Protein AF-A0A2S6SF44-F1 (afdb_monomer)

Structure (mmCIF, N/CA/C/O backbone):
data_AF-A0A2S6SF44-F1
#
_entry.id   AF-A0A2S6SF44-F1
#
loop_
_atom_site.group_PDB
_atom_site.id
_atom_site.type_symbol
_atom_site.label_atom_id
_atom_site.label_alt_id
_atom_site.label_comp_id
_atom_site.label_asym_id
_atom_site.label_entity_id
_atom_site.label_seq_id
_atom_site.pdbx_PDB_ins_code
_atom_site.Cartn_x
_atom_site.Cartn_y
_atom_site.Cartn_z
_atom_site.occupancy
_atom_site.B_iso_or_equiv
_atom_site.auth_seq_id
_atom_site.auth_comp_id
_atom_site.auth_asym_id
_atom_site.auth_atom_id
_atom_site.pdbx_PDB_model_num
ATOM 1 N N . MET A 1 1 ? 5.503 7.204 8.544 1.00 53.31 1 MET A N 1
ATOM 2 C CA . MET A 1 1 ? 5.123 7.909 9.794 1.00 53.31 1 MET A CA 1
ATOM 3 C C . MET A 1 1 ? 3.712 7.472 10.180 1.00 53.31 1 MET A C 1
ATOM 5 O O . MET A 1 1 ? 2.909 7.302 9.273 1.00 53.31 1 MET A O 1
ATOM 9 N N . LYS A 1 2 ? 3.410 7.221 11.462 1.00 55.62 2 LYS A N 1
ATOM 10 C CA . LYS A 1 2 ? 2.060 6.825 11.919 1.00 55.62 2 LYS A CA 1
ATOM 11 C C . LYS A 1 2 ? 1.363 8.058 12.495 1.00 55.62 2 LYS A C 1
ATOM 13 O O . LYS A 1 2 ? 1.960 8.740 13.320 1.00 55.62 2 LYS A O 1
ATOM 18 N N . LYS A 1 3 ? 0.143 8.366 12.055 1.00 64.38 3 LYS A N 1
ATOM 19 C CA . LYS A 1 3 ? -0.674 9.453 12.622 1.00 64.38 3 LYS A CA 1
ATOM 20 C C . LYS A 1 3 ? -2.094 8.945 12.849 1.00 64.38 3 LYS A C 1
ATOM 22 O O . LYS A 1 3 ? -2.659 8.302 11.965 1.00 64.38 3 LYS A O 1
ATOM 27 N N . ILE A 1 4 ? -2.650 9.245 14.019 1.00 62.56 4 ILE A N 1
ATOM 28 C CA . ILE A 1 4 ? -4.066 9.040 14.328 1.00 62.56 4 ILE A CA 1
ATOM 29 C C . ILE A 1 4 ? -4.743 10.401 14.189 1.00 62.56 4 ILE A C 1
ATOM 31 O O . ILE A 1 4 ? -4.295 11.379 14.783 1.00 62.56 4 ILE A O 1
ATOM 35 N N . LYS A 1 5 ? -5.798 10.485 13.380 1.00 67.81 5 LYS A N 1
ATOM 36 C CA . LYS A 1 5 ? -6.628 11.692 13.258 1.00 67.81 5 LYS A CA 1
ATOM 37 C C . LYS A 1 5 ? -8.085 11.253 13.229 1.00 67.81 5 LYS A C 1
ATOM 39 O O . LYS A 1 5 ? -8.438 10.490 12.338 1.00 67.81 5 LYS A O 1
ATOM 44 N N . LYS A 1 6 ? -8.908 11.717 14.181 1.00 67.56 6 LYS A N 1
ATOM 45 C CA . LYS A 1 6 ? -10.371 11.493 14.210 1.00 67.56 6 LYS A CA 1
ATOM 46 C C . LYS A 1 6 ? -10.765 10.038 13.876 1.00 67.56 6 LYS A C 1
ATOM 48 O O . LYS A 1 6 ? -11.356 9.786 12.830 1.00 67.56 6 LYS A O 1
ATOM 53 N N . ASN A 1 7 ? -10.349 9.074 14.699 1.00 84.50 7 ASN A N 1
ATOM 54 C CA . ASN A 1 7 ? -10.650 7.642 14.515 1.00 84.50 7 ASN A CA 1
ATOM 55 C C . ASN A 1 7 ? -10.167 7.036 13.183 1.00 84.50 7 ASN A C 1
ATOM 57 O O . ASN A 1 7 ? -10.707 6.047 12.694 1.00 84.50 7 ASN A O 1
ATOM 61 N N . THR A 1 8 ? -9.138 7.621 12.572 1.00 88.81 8 THR A N 1
ATOM 62 C CA . THR A 1 8 ? -8.494 7.068 11.381 1.00 88.81 8 THR A CA 1
ATOM 63 C C . THR A 1 8 ? -7.023 6.817 11.667 1.00 88.81 8 THR A C 1
ATOM 65 O O . THR A 1 8 ? -6.285 7.733 12.040 1.00 88.81 8 THR A O 1
ATOM 68 N N . ILE A 1 9 ? -6.593 5.574 11.465 1.00 90.81 9 ILE A N 1
ATOM 69 C CA . ILE A 1 9 ? -5.193 5.163 11.498 1.00 90.81 9 ILE A CA 1
ATOM 70 C C . ILE A 1 9 ? -4.634 5.343 10.092 1.00 90.81 9 ILE A C 1
ATOM 72 O O . ILE A 1 9 ? -5.160 4.776 9.134 1.00 90.81 9 ILE A O 1
ATOM 76 N N . ILE A 1 10 ? -3.559 6.118 9.969 1.00 92.94 10 ILE A N 1
ATOM 77 C CA . ILE A 1 10 ? -2.858 6.315 8.701 1.00 92.94 10 ILE A CA 1
ATOM 78 C C . ILE A 1 10 ? -1.479 5.671 8.801 1.00 92.94 10 ILE A C 1
ATOM 80 O O . ILE A 1 10 ? -0.677 6.019 9.675 1.00 92.94 10 ILE A O 1
ATOM 84 N N . ILE A 1 11 ? -1.210 4.738 7.890 1.00 93.56 11 ILE A N 1
ATOM 85 C CA . ILE A 1 11 ? 0.070 4.046 7.759 1.00 93.56 11 ILE A CA 1
ATOM 86 C C . ILE A 1 11 ? 0.609 4.314 6.367 1.00 93.56 11 ILE A C 1
ATOM 88 O O . ILE A 1 11 ? -0.078 4.141 5.366 1.00 93.56 11 ILE A O 1
ATOM 92 N N . GLU A 1 12 ? 1.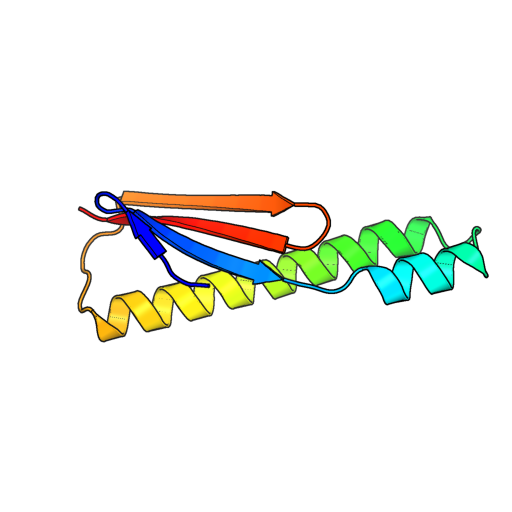861 4.744 6.314 1.00 93.62 12 GLU A N 1
ATOM 93 C CA . GLU A 1 12 ? 2.557 4.998 5.063 1.00 93.62 12 GLU A CA 1
ATOM 94 C C . GLU A 1 12 ? 3.802 4.126 4.983 1.00 93.62 12 GLU A C 1
ATOM 96 O O . GLU A 1 12 ? 4.544 3.991 5.968 1.00 93.62 12 GLU A O 1
ATOM 101 N N . ASN A 1 13 ? 4.047 3.590 3.792 1.00 94.62 13 ASN A N 1
ATOM 102 C CA . ASN A 1 13 ? 5.280 2.910 3.451 1.00 94.62 13 ASN A CA 1
ATOM 103 C C . ASN A 1 13 ? 5.870 3.520 2.177 1.00 94.62 13 ASN A C 1
ATOM 105 O O . ASN A 1 13 ? 5.187 3.636 1.161 1.00 94.62 13 ASN A O 1
ATOM 109 N N . LEU A 1 14 ? 7.120 3.966 2.272 1.00 90.88 14 LEU A N 1
ATOM 110 C CA . LEU A 1 14 ? 7.877 4.549 1.168 1.00 90.88 14 LEU A CA 1
ATOM 111 C C . LEU A 1 14 ? 8.682 3.439 0.500 1.00 90.88 14 LEU A C 1
ATOM 113 O O . LEU A 1 14 ? 9.245 2.595 1.193 1.00 90.88 14 LEU A O 1
ATOM 117 N N . PHE A 1 15 ? 8.781 3.484 -0.822 1.00 86.88 15 PHE A N 1
ATOM 118 C CA . PHE A 1 15 ? 9.677 2.619 -1.580 1.00 86.88 15 PHE A CA 1
ATOM 119 C C . PHE A 1 15 ? 10.411 3.445 -2.638 1.00 86.88 15 PHE A C 1
ATOM 121 O O . PHE A 1 15 ? 9.923 4.473 -3.124 1.00 86.88 15 PHE A O 1
ATOM 128 N N . ASN A 1 16 ? 11.637 3.034 -2.951 1.00 82.31 16 ASN A N 1
ATOM 129 C CA . ASN A 1 16 ? 12.526 3.811 -3.798 1.00 82.31 16 ASN A CA 1
ATOM 130 C C . ASN A 1 16 ? 12.389 3.389 -5.264 1.00 82.31 16 ASN A C 1
ATOM 132 O O . ASN A 1 16 ? 12.776 2.291 -5.648 1.00 82.31 16 ASN A O 1
ATOM 136 N N . ASN A 1 17 ? 11.909 4.300 -6.109 1.00 82.81 17 ASN A N 1
ATOM 137 C CA . ASN A 1 17 ? 11.848 4.097 -7.557 1.00 82.81 17 ASN A CA 1
ATOM 138 C C . ASN A 1 17 ? 13.056 4.698 -8.308 1.00 82.81 17 ASN A C 1
ATOM 140 O O . ASN A 1 17 ? 13.108 4.626 -9.535 1.00 82.81 17 ASN A O 1
ATOM 144 N N . LYS A 1 18 ? 14.035 5.295 -7.608 1.00 84.06 18 LYS A N 1
ATOM 145 C CA . LYS A 1 18 ? 15.220 5.904 -8.237 1.00 84.06 18 LYS A CA 1
ATOM 146 C C . LYS A 1 18 ? 16.071 4.870 -8.964 1.00 84.06 18 LYS A C 1
ATOM 148 O O . LYS A 1 18 ? 16.517 5.158 -10.066 1.00 84.06 18 LYS A O 1
ATOM 153 N N . ILE A 1 19 ? 16.245 3.682 -8.381 1.00 82.00 19 ILE A N 1
ATOM 154 C CA . ILE A 1 19 ? 17.044 2.601 -8.977 1.00 82.00 19 ILE A CA 1
ATOM 155 C C . ILE A 1 19 ? 16.460 2.218 -10.336 1.00 82.00 19 ILE A C 1
ATOM 157 O O . ILE A 1 19 ? 17.169 2.236 -11.337 1.00 82.00 19 ILE A O 1
ATOM 161 N N . ILE A 1 20 ? 15.147 1.982 -10.409 1.00 82.56 20 ILE A N 1
ATOM 162 C CA . ILE A 1 20 ? 14.538 1.618 -11.687 1.00 82.56 20 ILE A CA 1
ATOM 163 C C . ILE A 1 20 ? 14.512 2.775 -12.687 1.00 82.56 20 ILE A C 1
ATOM 165 O O . ILE A 1 20 ? 14.724 2.559 -13.875 1.00 82.56 20 ILE A O 1
ATOM 169 N N . ASN A 1 21 ? 14.318 4.017 -12.229 1.00 84.06 21 ASN A N 1
ATOM 170 C CA . ASN A 1 21 ? 14.443 5.189 -13.101 1.00 84.06 21 ASN A CA 1
ATOM 171 C C . ASN A 1 21 ? 15.860 5.313 -13.683 1.00 84.06 21 ASN A C 1
ATOM 173 O O . ASN A 1 21 ? 16.003 5.691 -14.840 1.00 84.06 21 ASN A O 1
ATOM 177 N N . HIS A 1 22 ? 16.889 4.992 -12.897 1.00 86.62 22 HIS A N 1
ATOM 178 C CA . HIS A 1 22 ? 18.277 5.004 -13.344 1.00 86.62 22 HIS A CA 1
ATOM 179 C C . HIS A 1 22 ? 18.545 3.908 -14.382 1.00 86.62 22 HIS A C 1
ATOM 181 O O . HIS A 1 22 ? 19.090 4.202 -15.442 1.00 86.62 22 HIS A O 1
ATOM 187 N N . ILE A 1 23 ? 18.090 2.677 -14.125 1.00 84.38 23 ILE A N 1
ATOM 188 C CA . ILE A 1 23 ? 18.217 1.554 -15.069 1.00 84.38 23 ILE A CA 1
ATOM 189 C C . ILE A 1 23 ? 17.548 1.895 -16.405 1.00 84.38 23 ILE A C 1
ATOM 191 O O . ILE A 1 23 ? 18.166 1.754 -17.452 1.00 84.38 23 ILE A O 1
ATOM 195 N N . LEU A 1 24 ? 16.329 2.432 -16.376 1.00 84.38 24 LEU A N 1
ATOM 196 C CA . LEU A 1 24 ? 15.578 2.776 -17.589 1.00 84.38 24 LEU A CA 1
ATOM 197 C C . LEU A 1 24 ? 16.139 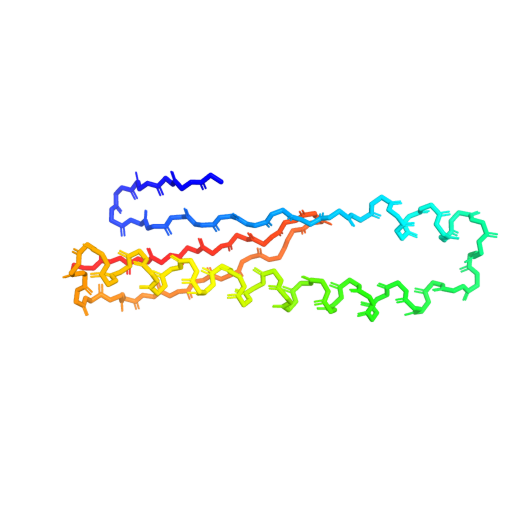3.973 -18.351 1.00 84.38 24 LEU A C 1
ATOM 199 O O . LEU A 1 24 ? 15.865 4.117 -19.536 1.00 84.38 24 LEU A O 1
ATOM 203 N N . LYS A 1 25 ? 16.914 4.838 -17.688 1.00 87.31 25 LYS A N 1
ATOM 204 C CA . LYS A 1 25 ? 17.654 5.898 -18.377 1.00 87.31 25 LYS A CA 1
ATOM 205 C C . LYS A 1 25 ? 18.778 5.312 -19.237 1.00 87.31 25 LYS A C 1
ATOM 207 O O . LYS A 1 25 ? 19.090 5.881 -20.274 1.00 87.31 25 LYS A O 1
ATOM 212 N N . LYS A 1 26 ? 19.384 4.206 -18.792 1.00 90.50 26 LYS A N 1
ATOM 213 C CA . LYS A 1 26 ? 20.467 3.512 -19.500 1.00 90.50 26 LYS A CA 1
ATOM 214 C C . LYS A 1 26 ? 19.947 2.491 -20.522 1.00 90.50 26 LYS A C 1
ATOM 216 O O . LYS A 1 26 ? 20.586 2.317 -21.549 1.00 90.50 26 LYS A O 1
ATOM 221 N N . TYR A 1 27 ? 18.798 1.872 -20.244 1.00 87.81 27 TYR A N 1
ATOM 222 C CA . TYR A 1 27 ? 18.180 0.809 -21.049 1.00 87.81 27 TYR A CA 1
ATOM 223 C C . TYR A 1 27 ? 16.674 1.081 -21.254 1.00 87.81 27 TYR A C 1
ATOM 225 O O . TYR A 1 27 ? 15.828 0.498 -20.559 1.00 87.81 27 TYR A O 1
ATOM 233 N N . PRO A 1 28 ? 16.301 2.032 -22.130 1.00 84.44 28 PRO A N 1
ATOM 234 C CA . PRO A 1 28 ? 14.908 2.441 -22.340 1.00 84.44 28 PRO A CA 1
ATOM 235 C C . PRO A 1 28 ? 13.998 1.321 -22.882 1.00 84.44 28 PRO A C 1
ATOM 237 O O . PRO A 1 28 ? 12.800 1.295 -22.582 1.00 84.44 28 PRO A O 1
ATOM 240 N N . GLU A 1 29 ? 14.552 0.356 -23.615 1.00 86.44 29 GLU A N 1
ATOM 241 C CA . GLU A 1 29 ? 13.873 -0.835 -24.137 1.00 86.44 29 GLU A CA 1
ATOM 242 C C . GLU A 1 29 ? 13.283 -1.728 -23.030 1.00 86.44 29 GLU A C 1
ATOM 244 O O . GLU A 1 29 ? 12.299 -2.435 -23.249 1.00 86.44 29 GLU A O 1
ATOM 249 N N . MET A 1 30 ? 13.792 -1.626 -21.796 1.00 83.50 30 MET A N 1
ATOM 250 C CA . MET A 1 30 ? 13.287 -2.364 -20.631 1.00 83.50 30 MET A CA 1
ATOM 251 C C . MET A 1 30 ? 12.043 -1.725 -19.982 1.00 83.50 30 MET A C 1
ATOM 253 O O . MET A 1 30 ? 11.651 -2.094 -18.868 1.00 83.50 30 MET A O 1
ATOM 257 N N . SER A 1 31 ? 11.391 -0.767 -20.648 1.00 78.38 31 SER A N 1
ATOM 258 C CA . SER A 1 31 ? 10.208 -0.054 -20.139 1.00 78.38 31 SER A CA 1
ATOM 259 C C . SER A 1 31 ? 9.052 -0.976 -19.721 1.00 78.38 31 SER A C 1
ATOM 261 O O . SER A 1 31 ? 8.357 -0.682 -18.745 1.00 78.38 31 SER A O 1
ATOM 263 N N . SER A 1 32 ? 8.883 -2.132 -20.365 1.00 79.31 32 SER A N 1
ATOM 264 C CA . SER A 1 32 ? 7.901 -3.155 -19.976 1.00 79.31 32 SER A CA 1
ATOM 265 C C . SER A 1 32 ? 8.206 -3.777 -18.602 1.00 79.31 32 SER A C 1
ATOM 267 O O . SER A 1 32 ? 7.297 -3.997 -17.793 1.00 79.31 32 SER A O 1
ATOM 269 N N . GLY A 1 33 ? 9.491 -3.967 -18.279 1.00 81.50 33 GLY A N 1
ATOM 270 C CA . GLY A 1 33 ? 9.971 -4.426 -16.973 1.00 81.50 33 GLY A CA 1
ATOM 271 C C . GLY A 1 33 ? 9.677 -3.433 -15.846 1.00 81.50 33 GLY A C 1
ATOM 272 O O . GLY A 1 33 ? 9.422 -3.842 -14.711 1.00 81.50 33 GLY A O 1
ATOM 273 N N . ARG A 1 34 ? 9.592 -2.131 -16.167 1.00 84.06 34 ARG A N 1
ATOM 274 C CA . ARG A 1 34 ? 9.209 -1.075 -15.215 1.00 84.06 34 ARG A CA 1
ATOM 275 C C . ARG A 1 34 ? 7.861 -1.350 -14.569 1.00 84.06 34 ARG A C 1
ATOM 277 O O . ARG A 1 34 ? 7.733 -1.221 -13.354 1.00 84.06 34 ARG A O 1
ATOM 284 N N . LYS A 1 35 ? 6.851 -1.679 -15.381 1.00 84.50 35 LYS A N 1
ATOM 285 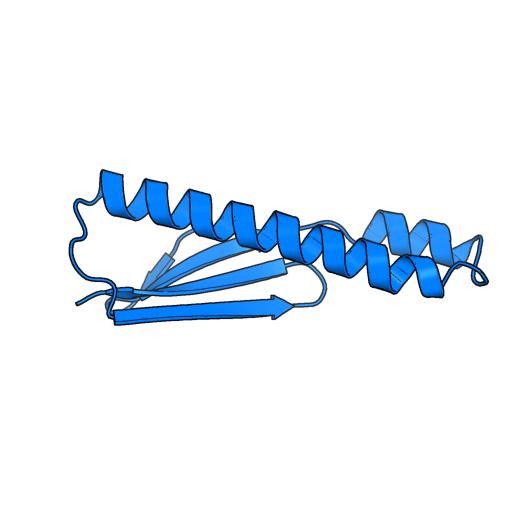C CA . LYS A 1 35 ? 5.476 -1.867 -14.903 1.00 84.50 35 LYS A CA 1
ATOM 286 C C . LYS A 1 35 ? 5.422 -3.023 -13.906 1.00 84.50 35 LYS A C 1
ATOM 288 O O . LYS A 1 35 ? 4.940 -2.829 -12.795 1.00 84.50 35 LYS A O 1
ATOM 293 N N . ARG A 1 36 ? 6.013 -4.166 -14.271 1.00 86.50 36 ARG A N 1
ATOM 294 C CA . ARG A 1 36 ? 6.084 -5.364 -13.417 1.00 86.50 36 ARG A CA 1
ATOM 295 C C . ARG A 1 36 ? 6.836 -5.105 -12.113 1.00 86.50 36 ARG A C 1
ATOM 297 O O . ARG A 1 36 ? 6.365 -5.496 -11.051 1.00 86.50 36 ARG A O 1
ATOM 304 N N . TYR A 1 37 ? 7.978 -4.420 -12.176 1.00 86.25 37 TYR A N 1
ATOM 305 C CA . TYR A 1 37 ? 8.735 -4.067 -10.975 1.00 86.25 37 TYR A CA 1
ATOM 306 C C . TYR A 1 37 ? 7.937 -3.146 -10.051 1.00 86.25 37 TYR A C 1
ATOM 308 O O . TYR A 1 37 ? 7.837 -3.417 -8.861 1.00 86.25 37 TYR A O 1
ATOM 316 N N . LEU A 1 38 ? 7.339 -2.075 -10.587 1.00 86.25 38 LEU A N 1
ATOM 317 C CA . LEU A 1 38 ? 6.546 -1.150 -9.775 1.00 86.25 38 LEU A CA 1
ATOM 318 C C . LEU A 1 38 ? 5.353 -1.856 -9.132 1.00 86.25 38 LEU A C 1
ATOM 320 O O . LEU A 1 38 ? 5.061 -1.603 -7.971 1.00 86.25 38 LEU A O 1
ATOM 324 N N . GLU A 1 39 ? 4.685 -2.748 -9.858 1.00 88.81 39 GLU A N 1
ATOM 325 C CA . GLU A 1 39 ? 3.588 -3.557 -9.328 1.00 88.81 39 GLU A CA 1
ATOM 326 C C . GLU A 1 39 ? 4.046 -4.465 -8.180 1.00 88.81 39 GLU A C 1
ATOM 328 O O . GLU A 1 39 ? 3.403 -4.496 -7.130 1.00 88.81 39 GLU A O 1
ATOM 333 N N . LYS A 1 40 ? 5.213 -5.105 -8.320 1.00 90.31 40 LYS A N 1
ATOM 334 C CA . LYS A 1 40 ? 5.837 -5.885 -7.245 1.00 90.31 40 LYS A CA 1
ATOM 335 C C . LYS A 1 40 ? 6.156 -5.021 -6.020 1.00 90.31 40 LYS A C 1
ATOM 337 O O . LYS A 1 40 ? 5.795 -5.396 -4.908 1.00 90.31 40 LYS A O 1
ATOM 342 N N . GLU A 1 41 ? 6.767 -3.853 -6.214 1.00 90.75 41 GLU A N 1
ATOM 343 C CA . GLU A 1 41 ? 7.063 -2.908 -5.128 1.00 90.75 41 GLU A CA 1
ATOM 344 C C . GLU A 1 41 ? 5.791 -2.413 -4.430 1.00 90.75 41 GLU A C 1
ATOM 346 O O . GLU A 1 41 ? 5.760 -2.288 -3.205 1.00 90.75 41 GLU A O 1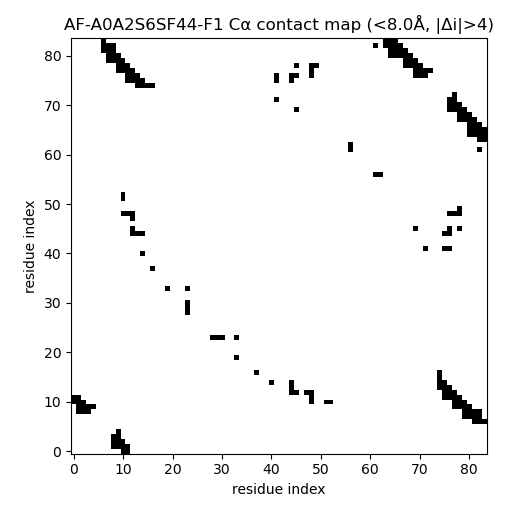
ATOM 351 N N . TYR A 1 42 ? 4.718 -2.160 -5.187 1.00 92.00 42 TYR A N 1
ATOM 352 C CA . TYR A 1 42 ? 3.431 -1.775 -4.615 1.00 92.00 42 TYR A CA 1
ATOM 353 C C . TYR A 1 42 ? 2.839 -2.880 -3.748 1.00 92.00 42 TYR A C 1
ATOM 355 O O . TYR A 1 42 ? 2.408 -2.567 -2.640 1.00 92.00 42 TYR A O 1
ATOM 363 N N . ASN A 1 43 ? 2.847 -4.129 -4.220 1.00 92.81 43 ASN A N 1
ATOM 364 C CA . ASN A 1 43 ? 2.324 -5.272 -3.471 1.00 92.81 43 ASN A CA 1
ATOM 365 C C . ASN A 1 43 ? 3.125 -5.491 -2.177 1.00 92.81 43 ASN A C 1
ATOM 367 O O . ASN A 1 43 ? 2.544 -5.534 -1.098 1.00 92.81 43 ASN A O 1
ATOM 371 N N . ILE A 1 44 ? 4.462 -5.471 -2.251 1.00 93.38 44 ILE A N 1
ATOM 372 C CA . ILE A 1 44 ? 5.330 -5.552 -1.062 1.00 93.38 44 ILE A CA 1
ATOM 373 C C . ILE A 1 44 ? 5.018 -4.413 -0.079 1.00 93.38 44 ILE A C 1
ATOM 375 O O . ILE A 1 44 ? 4.902 -4.609 1.131 1.00 93.38 44 ILE A O 1
ATOM 379 N N . SER A 1 45 ? 4.878 -3.191 -0.589 1.00 93.81 45 SER A N 1
ATOM 380 C CA . SER A 1 45 ? 4.593 -2.015 0.231 1.00 93.81 45 SER A CA 1
ATOM 381 C C . SER A 1 45 ? 3.197 -2.066 0.873 1.00 93.81 45 SER A C 1
ATOM 383 O O . SER A 1 4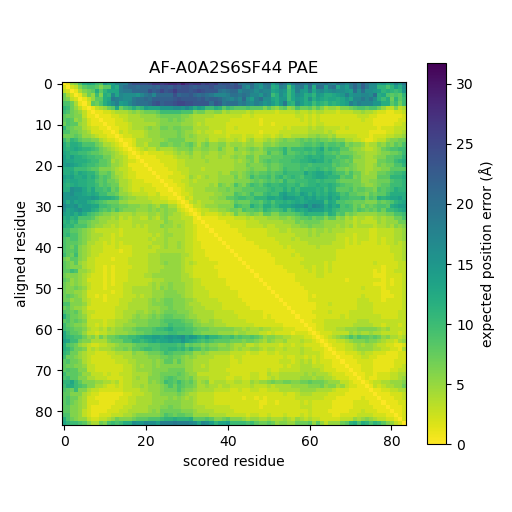5 ? 3.008 -1.583 1.993 1.00 93.81 45 SER A O 1
ATOM 385 N N . GLU A 1 46 ? 2.225 -2.663 0.188 1.00 94.44 46 GLU A N 1
ATOM 386 C CA . GLU A 1 46 ? 0.874 -2.926 0.680 1.00 94.44 46 GLU A CA 1
ATOM 387 C C . GLU A 1 46 ? 0.882 -3.941 1.831 1.00 94.44 46 GLU A C 1
ATOM 389 O O . GLU A 1 46 ? 0.372 -3.629 2.913 1.00 94.44 46 GLU A O 1
ATOM 394 N N . ASP A 1 47 ? 1.578 -5.066 1.661 1.00 95.62 47 ASP A N 1
ATOM 395 C CA . ASP A 1 47 ? 1.758 -6.092 2.695 1.00 95.62 47 ASP A CA 1
ATOM 396 C C . ASP A 1 47 ? 2.426 -5.519 3.952 1.00 95.62 47 ASP A C 1
ATOM 398 O O . ASP A 1 47 ? 1.982 -5.748 5.082 1.00 95.62 47 ASP A O 1
ATOM 402 N N . ILE A 1 48 ? 3.455 -4.683 3.777 1.00 95.38 48 ILE A N 1
ATOM 403 C CA . ILE A 1 48 ? 4.117 -3.989 4.889 1.00 95.38 48 ILE A CA 1
ATOM 404 C C . ILE A 1 48 ? 3.132 -3.070 5.627 1.00 95.38 48 ILE A C 1
ATOM 406 O O . ILE A 1 48 ? 3.147 -3.004 6.862 1.00 95.38 48 ILE A O 1
ATOM 410 N N . CYS A 1 49 ? 2.283 -2.335 4.905 1.00 95.31 49 CYS A N 1
ATOM 411 C CA . CYS A 1 49 ? 1.264 -1.484 5.517 1.00 95.31 49 CYS A CA 1
ATOM 412 C C . CYS A 1 49 ? 0.245 -2.302 6.321 1.00 95.31 49 CYS A C 1
ATOM 414 O O . CYS A 1 49 ? -0.071 -1.919 7.451 1.00 95.31 49 CYS A O 1
ATOM 416 N N . LEU A 1 50 ? -0.230 -3.426 5.780 1.00 95.31 50 LEU A N 1
ATOM 417 C CA . LEU A 1 50 ? -1.170 -4.330 6.450 1.00 95.31 50 LEU A CA 1
ATOM 418 C C . LEU A 1 50 ? -0.553 -4.974 7.696 1.00 95.31 50 LEU A C 1
ATOM 420 O O . LEU A 1 50 ? -1.166 -4.976 8.764 1.00 95.31 50 LEU A O 1
ATOM 424 N N . SER A 1 51 ? 0.699 -5.421 7.614 1.00 96.31 51 SER A N 1
ATOM 425 C CA . SER A 1 51 ? 1.432 -5.974 8.757 1.00 96.31 51 SER A CA 1
ATOM 426 C C . SER A 1 51 ? 1.617 -4.939 9.878 1.00 96.31 51 SER A C 1
ATOM 428 O O . SER A 1 51 ? 1.355 -5.201 11.062 1.00 96.31 51 SER A O 1
ATOM 430 N N . LYS A 1 52 ? 1.971 -3.697 9.513 1.00 94.75 52 LYS A N 1
ATOM 431 C CA . LYS A 1 52 ? 2.057 -2.571 10.458 1.00 94.75 52 LYS A CA 1
ATOM 432 C C . LYS A 1 52 ? 0.698 -2.247 11.083 1.00 94.75 52 LYS A C 1
ATOM 434 O O . LYS A 1 52 ? 0.666 -1.897 12.266 1.00 94.75 52 LYS A O 1
ATOM 439 N N . LEU A 1 53 ? -0.389 -2.350 10.316 1.00 93.75 53 LEU A N 1
ATOM 440 C CA . LEU A 1 53 ? -1.754 -2.147 10.798 1.00 93.75 53 LEU A CA 1
ATOM 441 C C . LEU A 1 53 ? -2.135 -3.220 11.817 1.00 93.75 53 LEU A C 1
ATOM 443 O O . LEU A 1 53 ? -2.511 -2.875 12.933 1.00 93.75 53 LEU A O 1
ATOM 447 N N . SER A 1 54 ? -1.965 -4.495 11.466 1.00 93.81 54 SER A N 1
ATOM 448 C CA . SER A 1 54 ? -2.239 -5.642 12.339 1.00 93.81 54 SER A CA 1
ATOM 449 C C . SER A 1 54 ? -1.494 -5.521 13.671 1.00 93.81 54 SER A C 1
ATOM 451 O O . SER A 1 54 ? -2.093 -5.563 14.749 1.00 93.81 54 SER A O 1
ATOM 453 N N . THR A 1 55 ? -0.193 -5.223 13.607 1.00 94.75 55 THR A N 1
ATOM 454 C CA . THR A 1 55 ? 0.626 -4.994 14.804 1.00 94.75 55 THR A CA 1
ATOM 455 C C . THR A 1 55 ? 0.079 -3.849 15.657 1.00 94.75 55 THR A C 1
ATOM 457 O O . THR A 1 55 ? 0.061 -3.942 16.884 1.00 94.75 55 THR A O 1
ATOM 460 N N . PHE A 1 56 ? -0.355 -2.756 15.027 1.00 91.56 56 PHE A N 1
ATOM 461 C CA . PHE A 1 56 ? -0.898 -1.600 15.731 1.00 91.56 56 PHE A CA 1
ATOM 462 C C . PHE A 1 56 ? -2.243 -1.910 16.401 1.00 91.56 56 PHE A C 1
ATOM 464 O O . PHE A 1 56 ? -2.412 -1.588 17.575 1.00 91.56 56 PHE A O 1
ATOM 471 N N . ILE A 1 57 ? -3.164 -2.566 15.694 1.00 91.38 57 ILE A N 1
ATOM 472 C CA . 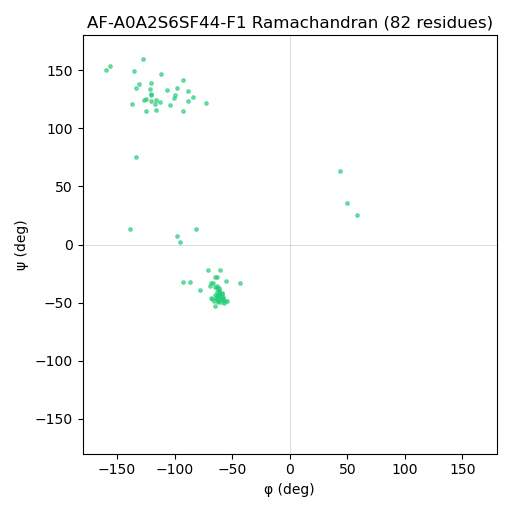ILE A 1 57 ? -4.474 -2.987 16.213 1.00 91.38 57 ILE A CA 1
ATOM 473 C C . ILE A 1 57 ? -4.297 -3.874 17.438 1.00 91.38 57 ILE A C 1
ATOM 475 O O . ILE A 1 57 ? -4.877 -3.588 18.484 1.00 91.38 57 ILE A O 1
ATOM 479 N N . ARG A 1 58 ? -3.439 -4.899 17.330 1.00 92.00 58 ARG A N 1
ATOM 480 C CA . ARG A 1 58 ? -3.160 -5.836 18.421 1.00 92.00 58 ARG A CA 1
ATOM 481 C C . ARG A 1 58 ? -2.614 -5.116 19.651 1.00 92.00 58 ARG A C 1
ATOM 483 O O . ARG A 1 58 ? -3.098 -5.343 20.753 1.00 92.00 58 ARG A O 1
ATOM 490 N N . LYS A 1 59 ? -1.639 -4.217 19.463 1.00 93.25 59 LYS A N 1
ATOM 491 C CA . LYS A 1 59 ? -1.040 -3.445 20.567 1.00 93.25 59 LYS A CA 1
ATOM 492 C C . LYS A 1 59 ? -2.044 -2.525 21.264 1.00 93.25 59 LYS A C 1
ATOM 494 O O . LYS A 1 59 ? -1.963 -2.366 22.473 1.00 93.25 59 LYS A O 1
ATOM 499 N N . ASN A 1 60 ? -2.982 -1.946 20.518 1.00 89.06 60 ASN A N 1
ATOM 500 C CA . ASN A 1 60 ? -3.955 -0.988 21.049 1.00 89.06 60 ASN A CA 1
ATOM 501 C C . ASN A 1 60 ? -5.318 -1.623 21.371 1.00 89.06 60 ASN A C 1
ATOM 503 O O . ASN A 1 60 ? -6.261 -0.898 21.669 1.00 89.06 60 ASN A O 1
ATOM 507 N N . LYS A 1 61 ? -5.437 -2.959 21.296 1.00 90.56 61 LYS A N 1
ATOM 508 C CA . LYS A 1 61 ? -6.678 -3.715 21.544 1.00 90.56 61 LYS A CA 1
ATOM 509 C C . LYS A 1 61 ? -7.893 -3.161 20.778 1.00 90.56 61 LYS A C 1
ATOM 511 O O . LYS A 1 61 ? -9.015 -3.175 21.280 1.00 90.56 61 LYS A O 1
ATOM 516 N N . ILE A 1 62 ? -7.670 -2.671 19.558 1.00 88.56 62 ILE A N 1
ATOM 517 C CA . ILE A 1 62 ? -8.737 -2.131 18.708 1.00 88.56 62 ILE A CA 1
ATOM 518 C C . ILE A 1 62 ? -9.571 -3.305 18.202 1.00 88.56 62 ILE A C 1
ATOM 520 O O . ILE A 1 62 ? -9.039 -4.206 17.561 1.00 88.56 62 ILE A O 1
ATOM 524 N N . LYS A 1 63 ? -10.871 -3.302 18.494 1.00 85.50 63 LYS A N 1
ATOM 525 C CA . LYS A 1 63 ? -11.758 -4.425 18.154 1.00 85.50 63 LYS A CA 1
ATOM 526 C C . LYS A 1 63 ? -12.441 -4.260 16.800 1.00 85.50 63 LYS A C 1
ATOM 528 O O . LYS A 1 63 ? -12.663 -5.248 16.116 1.00 85.50 63 LYS A O 1
ATOM 533 N N . ASN A 1 64 ? -12.727 -3.019 16.402 1.00 88.25 64 ASN A N 1
ATOM 534 C CA . ASN A 1 64 ? -13.564 -2.736 15.242 1.00 88.25 64 ASN A CA 1
ATOM 535 C C . ASN A 1 64 ? -12.855 -1.829 14.237 1.00 88.25 64 ASN A C 1
ATOM 537 O O . ASN A 1 64 ? -12.598 -0.652 14.501 1.00 88.25 64 ASN A O 1
ATOM 541 N N . ILE A 1 65 ? -12.597 -2.378 13.052 1.00 91.12 65 ILE A N 1
ATOM 542 C CA . ILE A 1 65 ? -12.216 -1.618 11.863 1.00 91.12 65 ILE A CA 1
ATOM 543 C C . ILE A 1 65 ? -13.446 -1.557 10.965 1.00 91.12 65 ILE A C 1
ATOM 545 O O . ILE A 1 65 ? -13.954 -2.588 10.544 1.00 91.12 65 ILE A O 1
ATOM 549 N N . GLN A 1 66 ? -13.922 -0.355 10.661 1.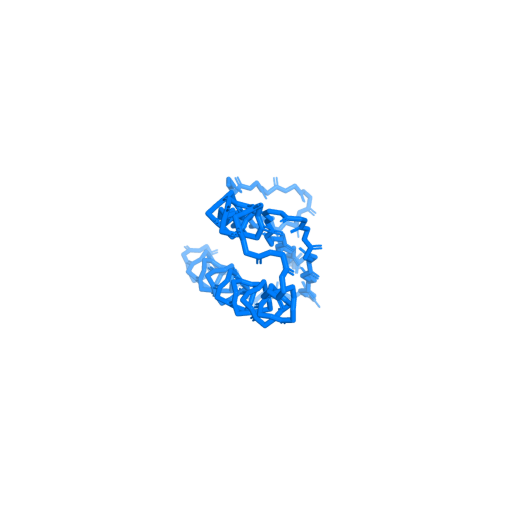00 92.62 66 GLN A N 1
ATOM 550 C CA . GLN A 1 66 ? -15.076 -0.170 9.780 1.00 92.62 66 GLN A CA 1
ATOM 551 C C . GLN A 1 66 ? -14.708 -0.334 8.308 1.00 92.62 66 GLN A C 1
ATOM 553 O O . GLN A 1 66 ? -15.494 -0.828 7.511 1.00 92.62 66 GLN A O 1
ATOM 558 N N . SER A 1 67 ? -13.539 0.175 7.919 1.00 94.00 67 SER A N 1
ATOM 559 C CA . SER A 1 67 ? -13.087 0.147 6.530 1.00 94.00 67 SER A CA 1
ATOM 560 C C . SER A 1 67 ? -11.580 0.315 6.442 1.00 94.00 67 SER A C 1
ATOM 562 O O . SER A 1 67 ? -10.963 1.000 7.264 1.00 94.00 67 SER A O 1
ATOM 564 N N . ILE A 1 68 ? -11.006 -0.291 5.406 1.00 94.69 68 ILE A N 1
ATOM 565 C CA . ILE A 1 68 ? -9.610 -0.137 5.013 1.00 94.69 68 ILE A CA 1
ATOM 566 C C . ILE A 1 68 ? -9.598 0.383 3.579 1.00 94.69 68 ILE A C 1
ATOM 568 O O . ILE A 1 68 ? -10.327 -0.106 2.723 1.00 94.69 68 ILE A O 1
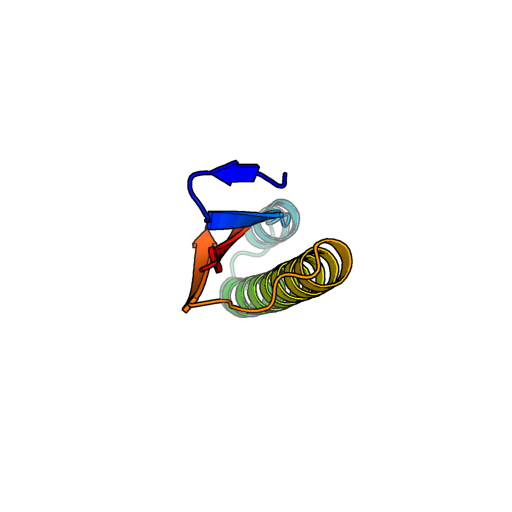ATOM 572 N N . SER A 1 69 ? -8.774 1.392 3.319 1.00 95.88 69 SER A N 1
ATOM 573 C CA . SER A 1 69 ? -8.522 1.899 1.971 1.00 95.88 69 SER A CA 1
ATOM 574 C C . SER A 1 69 ? -7.025 2.026 1.745 1.00 95.88 69 SER A C 1
ATOM 576 O O . SER A 1 69 ? -6.289 2.486 2.624 1.00 95.88 69 SER A O 1
ATOM 578 N N . ILE A 1 70 ? -6.576 1.623 0.562 1.00 95.00 70 ILE A N 1
ATOM 579 C CA . ILE A 1 70 ? -5.174 1.673 0.165 1.00 95.00 70 ILE A CA 1
ATOM 580 C C . ILE A 1 70 ? -5.061 2.558 -1.071 1.00 95.00 70 ILE A C 1
ATOM 582 O O . ILE A 1 70 ? -5.787 2.394 -2.047 1.00 95.00 70 ILE A O 1
ATOM 586 N N . LYS A 1 71 ? -4.146 3.527 -1.020 1.00 95.00 71 LYS A N 1
ATOM 587 C CA . LYS A 1 71 ? -3.822 4.402 -2.144 1.00 95.00 71 LYS A CA 1
ATOM 588 C C . LYS A 1 71 ? -2.370 4.193 -2.551 1.00 95.00 71 LYS A C 1
ATOM 590 O O . LYS A 1 71 ? -1.456 4.427 -1.756 1.00 95.00 71 LYS A O 1
ATOM 595 N N . ARG A 1 72 ? -2.174 3.799 -3.809 1.00 92.62 72 ARG A N 1
ATOM 596 C CA . ARG A 1 72 ? -0.865 3.698 -4.462 1.00 92.62 72 ARG A CA 1
ATOM 597 C C . ARG A 1 72 ? -0.469 5.077 -5.000 1.00 92.62 72 ARG A C 1
ATOM 599 O O . ARG A 1 72 ? -1.251 5.730 -5.687 1.00 92.62 72 ARG A O 1
ATOM 606 N N . LEU A 1 73 ? 0.717 5.551 -4.635 1.00 90.06 73 LEU A N 1
ATOM 607 C CA . LEU A 1 73 ? 1.309 6.812 -5.087 1.00 90.06 73 LEU A CA 1
ATOM 608 C C . LEU A 1 73 ? 2.709 6.538 -5.640 1.00 90.06 73 LEU A C 1
ATOM 610 O O . LEU A 1 73 ? 3.337 5.556 -5.266 1.00 90.06 73 LEU A O 1
ATOM 614 N N . LYS A 1 74 ? 3.237 7.454 -6.460 1.00 85.44 74 LYS A N 1
ATOM 615 C CA . LYS A 1 74 ? 4.479 7.287 -7.245 1.00 85.44 74 LYS A CA 1
ATOM 616 C C . LYS A 1 74 ? 5.668 6.639 -6.506 1.00 85.44 74 LYS A C 1
ATOM 618 O O . LYS A 1 74 ? 6.477 5.972 -7.145 1.00 85.44 74 LYS A O 1
ATOM 623 N N . ASN A 1 75 ? 5.810 6.878 -5.204 1.00 88.06 75 ASN A N 1
ATOM 624 C CA . ASN A 1 75 ? 6.897 6.384 -4.353 1.00 88.06 75 ASN A CA 1
ATOM 625 C C . ASN A 1 75 ? 6.424 5.903 -2.968 1.00 88.06 75 ASN A C 1
ATOM 627 O O . ASN A 1 75 ? 7.235 5.785 -2.047 1.00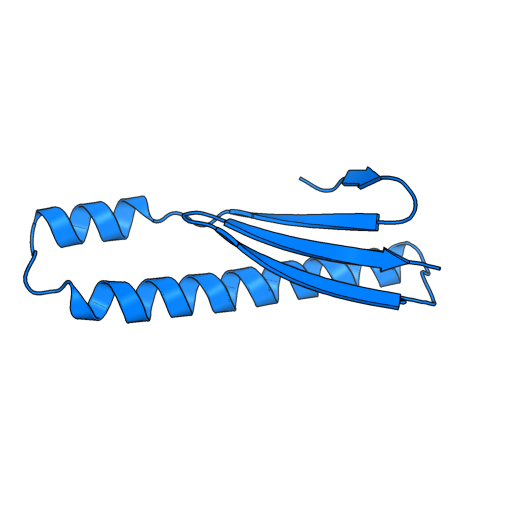 88.06 75 ASN A O 1
ATOM 631 N N . LYS A 1 76 ? 5.113 5.719 -2.773 1.00 91.19 76 LYS A N 1
ATOM 632 C CA . LYS A 1 76 ? 4.579 5.271 -1.487 1.00 91.19 76 LYS A CA 1
ATOM 633 C C . LYS A 1 76 ? 3.228 4.594 -1.599 1.00 91.19 76 LYS A C 1
ATOM 635 O O . LYS A 1 76 ? 2.420 4.925 -2.462 1.00 91.19 76 LYS A O 1
ATOM 640 N N . THR A 1 77 ? 2.953 3.727 -0.638 1.00 94.44 77 THR A N 1
ATOM 641 C CA . THR A 1 77 ? 1.615 3.200 -0.377 1.00 94.44 77 THR A CA 1
ATOM 642 C C . THR A 1 77 ? 1.084 3.840 0.898 1.00 94.44 77 THR A C 1
ATOM 644 O O . THR A 1 77 ? 1.788 3.920 1.906 1.00 94.44 77 THR A O 1
ATOM 647 N N . VAL A 1 78 ? -0.157 4.321 0.851 1.00 95.38 78 VAL A N 1
ATOM 648 C CA . VAL A 1 78 ? -0.851 4.897 2.007 1.00 95.38 78 VAL A CA 1
ATOM 649 C C . VAL A 1 78 ? -2.051 4.026 2.327 1.00 95.38 78 VAL A C 1
ATOM 651 O O . VAL A 1 78 ? -2.982 3.943 1.530 1.00 95.38 78 VAL A O 1
ATOM 654 N N . LEU A 1 79 ? -2.037 3.415 3.504 1.00 96.25 79 LEU A N 1
ATOM 655 C CA . LEU A 1 79 ? -3.165 2.699 4.073 1.00 96.25 79 LEU A CA 1
ATOM 656 C C . LEU A 1 79 ? -3.893 3.609 5.063 1.00 96.25 79 LEU A C 1
ATOM 658 O O . LEU A 1 79 ? -3.271 4.255 5.913 1.00 96.25 79 LEU A O 1
ATOM 662 N N . ARG A 1 80 ? -5.222 3.634 4.977 1.00 94.88 80 ARG A N 1
ATOM 663 C CA . ARG A 1 80 ? -6.096 4.286 5.952 1.00 94.88 80 ARG A CA 1
ATOM 664 C C . ARG A 1 80 ? -7.107 3.284 6.476 1.00 94.88 80 ARG A C 1
ATOM 666 O O . ARG A 1 80 ? -7.847 2.708 5.683 1.00 94.88 80 ARG A O 1
ATOM 673 N N . ALA A 1 81 ? -7.158 3.128 7.790 1.00 94.25 81 ALA A N 1
ATOM 674 C CA . ALA A 1 81 ? -8.147 2.304 8.469 1.00 94.25 81 ALA A CA 1
ATOM 675 C C . ALA A 1 81 ? -9.020 3.184 9.368 1.00 94.25 81 ALA A C 1
ATOM 677 O O . ALA A 1 81 ? -8.490 3.907 10.215 1.00 94.25 81 ALA A O 1
ATOM 678 N N . LYS A 1 82 ? -10.342 3.140 9.182 1.00 93.31 82 LYS A N 1
ATOM 679 C CA . LYS A 1 82 ? -11.304 3.793 10.083 1.00 93.31 82 LYS A CA 1
ATOM 680 C C . LYS A 1 82 ? -11.673 2.840 11.210 1.00 93.31 82 LYS A C 1
ATOM 682 O O . LYS A 1 82 ? -12.009 1.688 10.942 1.00 93.31 82 LYS A O 1
ATOM 687 N N . ILE A 1 83 ? -11.631 3.324 12.443 1.00 89.69 83 ILE A N 1
ATOM 688 C CA . ILE A 1 83 ? -11.957 2.557 13.651 1.00 89.69 83 ILE A CA 1
ATOM 689 C C . ILE A 1 83 ? -13.253 3.086 14.278 1.00 89.69 83 ILE A C 1
ATOM 691 O O . ILE A 1 83 ? -13.547 4.277 14.157 1.00 89.69 83 ILE A O 1
ATOM 695 N N . LYS A 1 84 ? -14.047 2.199 14.888 1.00 80.81 84 LYS A N 1
ATOM 696 C CA . LYS A 1 84 ? -15.276 2.552 15.622 1.00 80.81 84 LYS A CA 1
ATOM 697 C C . LYS A 1 84 ? -15.050 2.422 17.116 1.00 80.81 84 LYS A C 1
ATOM 699 O O . LYS A 1 84 ? -14.478 1.380 17.506 1.00 80.81 84 LYS A O 1
#

Solvent-accessible surface area (backbone atoms only — not comparable to full-atom values): 4764 Å² total; per-residue (Å²): 104,80,50,80,54,93,56,28,44,37,36,52,32,77,53,85,55,62,65,60,53,53,50,40,71,78,41,60,88,50,55,71,57,48,57,58,50,52,52,51,52,50,52,54,32,45,52,52,36,52,54,54,46,53,56,49,33,66,76,68,68,61,85,45,72,78,47,77,48,76,47,85,50,99,46,33,31,38,36,39,34,35,49,109

Nearest PDB structures (foldseek):
  1sc6-assembly1_C  TM=7.409E-01  e=1.896E+00  Escherichia coli
  8is2-assembly1_B  TM=5.120E-01  e=2.294E+00  uncultured actinomycete
  2zho-assembly2_D  TM=7.400E-01  e=7.659E+00  Thermus thermophilus
  5ok8-assembly1_A  TM=2.857E-01  e=1.779E+00  Helicobacter pylori J99
  6fxd-assembly1_A-2  TM=5.107E-01  e=9.872E+00  Pseudomonas fluorescens

Mean predicted aligned error: 5.42 Å

Radius of gyration: 15.84 Å; Cα contacts (8 Å, |Δi|>4): 106; chains: 1; bounding box: 36×18×46 Å

pLDDT: mean 87.78, std 8.62, range [53.31, 96.31]

Sequence (84 aa):
MKKIKKNTIIIENLFNNKIINHILKKYPEMSSGRKRYLEKEYNISEDICLSKLSTFIRKNKIKNIQSISIKRLKNKTVLRAKIK

Secondary structure (DSSP, 8-state):
-EEEETTEEEEEEE---HHHHHHHHH-GGGHHHHHHHHHHHHHHHHHHHHHHHHHHHHHTT---EEEEEEEEETTEEEEEEEE-

Foldseek 3Di:
DWDDDPQKTKDKDFADCVVVVVVCVVPVVCVVVSVVVLVVVQVVQVVVRVVVVVVVCVVVVQDDWPDWDWDDDPGMIMIMTGGD